Protein AF-A0A497BH72-F1 (afdb_monomer_lite)

Radius of gyration: 21.99 Å; chains: 1; bounding box: 58×68×33 Å

Structure (mmCIF, N/CA/C/O backbone):
data_AF-A0A497BH72-F1
#
_entry.id   AF-A0A497BH72-F1
#
loop_
_atom_site.group_PDB
_atom_site.id
_atom_site.type_symbol
_atom_site.label_atom_id
_atom_site.label_alt_id
_atom_site.label_comp_id
_atom_site.label_asym_id
_atom_site.label_entity_id
_atom_site.label_seq_id
_atom_site.pdbx_PDB_ins_code
_atom_site.Cartn_x
_atom_site.Cartn_y
_atom_site.Cartn_z
_atom_site.occupancy
_atom_site.B_iso_or_equiv
_atom_site.auth_seq_id
_atom_site.auth_comp_id
_atom_site.auth_asym_id
_atom_site.auth_atom_id
_atom_site.pdbx_PDB_model_num
ATOM 1 N N . MET A 1 1 ? -35.851 55.684 0.764 1.00 38.62 1 MET A N 1
ATOM 2 C CA . MET A 1 1 ? -36.515 54.686 1.625 1.00 38.62 1 MET A CA 1
ATOM 3 C C . MET A 1 1 ? -37.063 53.596 0.717 1.00 38.62 1 MET A C 1
ATOM 5 O O . MET A 1 1 ? -37.899 53.943 -0.100 1.00 38.62 1 MET A O 1
ATOM 9 N N . THR A 1 2 ? -36.518 52.370 0.845 1.00 40.06 2 THR A N 1
ATOM 10 C CA . THR A 1 2 ? -37.172 51.036 0.704 1.00 40.06 2 THR A CA 1
ATOM 11 C C . THR A 1 2 ? -37.991 50.722 -0.565 1.00 40.06 2 THR A C 1
ATOM 13 O O . THR A 1 2 ? -38.824 51.511 -0.967 1.00 40.06 2 THR A O 1
ATOM 16 N N . ASP A 1 3 ? -37.924 49.559 -1.219 1.00 43.41 3 ASP A N 1
ATOM 17 C CA . ASP A 1 3 ? -37.276 48.267 -0.959 1.00 43.41 3 ASP A CA 1
ATOM 18 C C . ASP A 1 3 ? -37.447 47.387 -2.226 1.00 43.41 3 ASP A C 1
ATOM 20 O O . ASP A 1 3 ? -38.486 47.436 -2.878 1.00 43.41 3 ASP A O 1
ATOM 24 N N . LYS A 1 4 ? -36.403 46.607 -2.529 1.00 44.19 4 LYS A N 1
ATOM 25 C CA . LYS A 1 4 ? -36.332 45.275 -3.168 1.00 44.19 4 LYS A CA 1
ATOM 26 C C . LYS A 1 4 ? -37.249 44.898 -4.346 1.00 44.19 4 LYS A C 1
ATOM 28 O O . LYS A 1 4 ? -38.380 44.457 -4.174 1.00 44.19 4 LYS A O 1
ATOM 33 N N . SER A 1 5 ? -36.608 44.744 -5.504 1.00 48.25 5 SER A N 1
ATOM 34 C CA . SER A 1 5 ? -36.919 43.669 -6.457 1.00 48.25 5 SER A CA 1
ATOM 35 C C . SER A 1 5 ? -35.995 42.466 -6.192 1.00 48.25 5 SER A C 1
ATOM 37 O O . SER A 1 5 ? -34.857 42.426 -6.649 1.00 48.25 5 SER A O 1
ATOM 39 N N . LYS A 1 6 ? -36.486 41.508 -5.394 1.00 47.03 6 LYS A N 1
ATOM 40 C CA . LYS A 1 6 ? -36.216 40.059 -5.543 1.00 47.03 6 LYS A CA 1
ATOM 41 C C . LYS A 1 6 ? -37.078 39.586 -6.735 1.00 47.03 6 LYS A C 1
ATOM 43 O O . LYS A 1 6 ? -38.126 40.177 -6.950 1.00 47.03 6 LYS A O 1
ATOM 48 N N . GLU A 1 7 ? -36.770 38.600 -7.570 1.00 43.62 7 GLU A N 1
ATOM 49 C CA . GLU A 1 7 ? -36.049 37.341 -7.389 1.00 43.62 7 GLU A CA 1
ATOM 50 C C . GLU A 1 7 ? -35.832 36.716 -8.783 1.00 43.62 7 GLU A C 1
ATOM 52 O O . GLU A 1 7 ? -36.747 36.731 -9.606 1.00 43.62 7 GLU A O 1
ATOM 57 N 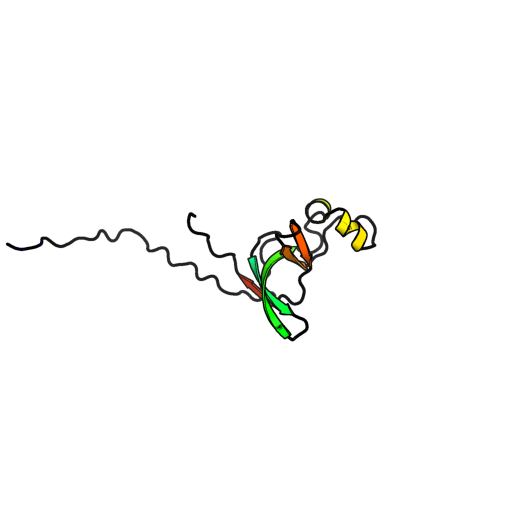N . SER A 1 8 ? -34.667 36.123 -9.035 1.00 46.19 8 SER A N 1
ATOM 58 C CA . SER A 1 8 ? -34.534 34.867 -9.794 1.00 46.19 8 SER A CA 1
ATOM 59 C C . SER A 1 8 ? -33.094 34.379 -9.660 1.00 46.19 8 SER A C 1
ATOM 61 O O . SER A 1 8 ? -32.210 34.912 -10.329 1.00 46.19 8 SER A O 1
ATOM 63 N N . PRO A 1 9 ? -32.810 33.415 -8.771 1.00 43.06 9 PRO A N 1
ATOM 64 C CA . PRO A 1 9 ? -31.585 32.651 -8.874 1.00 43.06 9 PRO A CA 1
ATOM 65 C C . PRO A 1 9 ? -31.773 31.612 -9.982 1.00 43.06 9 PRO A C 1
ATOM 67 O O . PRO A 1 9 ? -32.616 30.720 -9.888 1.00 43.06 9 PRO A O 1
ATOM 70 N N . ASP A 1 10 ? -30.992 31.778 -11.042 1.00 48.25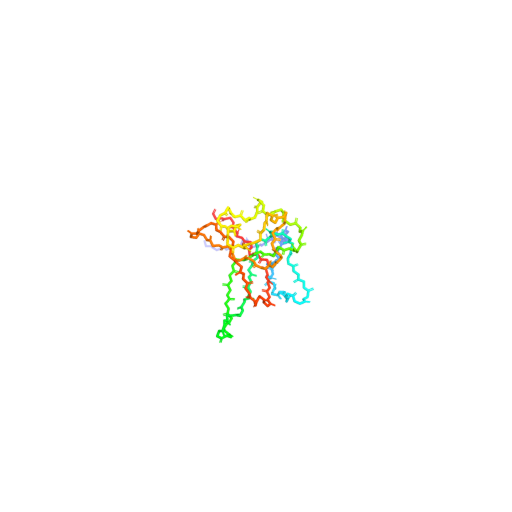 10 ASP A N 1
ATOM 71 C CA . ASP A 1 10 ? -30.807 30.805 -12.109 1.00 48.25 10 ASP A CA 1
ATOM 72 C C . ASP A 1 10 ? -30.393 29.454 -11.496 1.00 48.25 10 ASP A C 1
ATOM 74 O O . ASP A 1 10 ? -29.358 29.331 -10.837 1.00 48.25 10 ASP A O 1
ATOM 78 N N . ALA A 1 11 ? -31.261 28.452 -11.633 1.00 55.19 11 ALA A N 1
ATOM 79 C CA . ALA A 1 11 ? -31.116 27.121 -11.052 1.00 55.19 11 ALA A CA 1
ATOM 80 C C . ALA A 1 11 ? -30.462 26.149 -12.047 1.00 55.19 11 ALA A C 1
ATOM 82 O O . ALA A 1 11 ? -30.961 25.046 -12.267 1.00 55.19 11 ALA A O 1
ATOM 83 N N . SER A 1 12 ? -29.362 26.560 -12.679 1.00 52.75 12 SER A N 1
ATOM 84 C CA . SER A 1 12 ? -28.724 25.809 -13.768 1.00 52.75 12 SER A CA 1
ATOM 85 C C . SER A 1 12 ? -27.265 25.431 -13.501 1.00 52.75 12 SER A C 1
ATOM 87 O O . SER A 1 12 ? -26.483 25.235 -14.431 1.00 52.75 12 SER A O 1
ATOM 89 N N . HIS A 1 13 ? -26.885 25.245 -12.236 1.00 51.09 13 HIS A N 1
ATOM 90 C CA . HIS A 1 13 ? -25.649 24.535 -11.899 1.00 51.09 13 HIS A CA 1
ATOM 91 C C . HIS A 1 13 ? -25.982 23.261 -11.123 1.00 51.09 13 HIS A C 1
ATOM 93 O O . HIS A 1 13 ? -26.575 23.355 -10.041 1.00 51.09 13 HIS A O 1
ATOM 99 N N . PRO A 1 14 ? -25.630 22.064 -11.635 1.00 47.91 14 PRO A N 1
ATOM 100 C CA . PRO A 1 14 ? -25.671 20.875 -10.808 1.00 47.91 14 PRO A CA 1
ATOM 101 C C . PRO A 1 14 ? -24.730 21.129 -9.630 1.00 47.91 14 PRO A C 1
ATOM 103 O O . PRO A 1 14 ? -23.546 21.408 -9.809 1.00 47.91 14 PRO A O 1
ATOM 106 N N . ARG A 1 15 ? -25.268 21.079 -8.409 1.00 47.94 15 ARG A N 1
ATOM 107 C CA . ARG A 1 15 ? -24.432 20.914 -7.222 1.00 47.94 15 ARG A CA 1
ATOM 108 C C . ARG A 1 15 ? -23.774 19.554 -7.388 1.00 47.94 15 ARG A C 1
ATOM 110 O O . ARG A 1 15 ? -24.427 18.538 -7.151 1.00 47.94 15 ARG A O 1
ATOM 117 N N . GLU A 1 16 ? -22.532 19.539 -7.858 1.00 51.31 16 GLU A N 1
ATOM 118 C CA . GLU A 1 16 ? -21.700 18.348 -7.790 1.00 51.31 16 GLU A CA 1
ATOM 119 C C . GLU A 1 16 ? -21.751 17.874 -6.340 1.00 51.31 16 GLU A C 1
ATOM 121 O O . GLU A 1 16 ? -21.398 18.586 -5.397 1.00 51.31 16 GLU A O 1
ATOM 126 N N . THR A 1 17 ? -22.374 16.717 -6.156 1.00 50.28 17 THR A N 1
ATOM 127 C CA . THR A 1 17 ? -22.498 16.108 -4.840 1.00 50.28 17 THR A CA 1
ATOM 128 C C . THR A 1 17 ? -21.084 15.698 -4.445 1.00 50.28 17 THR A C 1
ATOM 130 O O . THR A 1 17 ? -20.402 15.109 -5.287 1.00 50.28 17 THR A O 1
ATOM 133 N N . PRO A 1 18 ? -20.601 16.007 -3.228 1.00 51.22 18 PRO A N 1
ATOM 134 C CA . PRO A 1 18 ? -19.285 15.546 -2.817 1.00 51.22 18 PRO A CA 1
ATOM 135 C C . PRO A 1 18 ? -19.264 14.023 -2.960 1.00 51.22 18 PRO A C 1
ATOM 137 O O . PRO A 1 18 ? -20.118 13.336 -2.398 1.00 51.22 18 PRO A O 1
ATOM 140 N N . CYS A 1 19 ? -18.336 13.505 -3.765 1.00 55.62 19 CYS A N 1
ATOM 141 C CA . CYS A 1 19 ? -18.044 12.080 -3.804 1.00 55.62 19 CYS A CA 1
ATOM 142 C C . CYS A 1 19 ? -17.592 11.704 -2.391 1.00 55.62 19 CYS A C 1
ATOM 144 O O . CYS A 1 19 ? -16.480 12.034 -1.982 1.00 55.62 19 CYS A O 1
ATOM 146 N N . TYR A 1 20 ? -18.493 11.128 -1.597 1.00 55.53 20 TYR A N 1
ATOM 147 C CA . TYR A 1 20 ? -18.149 10.642 -0.271 1.00 55.53 20 TYR A CA 1
ATOM 148 C C . TYR A 1 20 ? -17.181 9.485 -0.464 1.00 55.53 20 TYR A C 1
ATOM 150 O O . TYR A 1 20 ? -17.573 8.416 -0.928 1.00 55.53 20 TYR A O 1
ATOM 158 N N . THR A 1 21 ? -15.913 9.708 -0.136 1.00 74.62 21 THR A N 1
ATOM 159 C CA . THR A 1 21 ? -14.908 8.660 -0.190 1.00 74.62 21 THR A CA 1
ATOM 160 C C . THR A 1 21 ? -15.276 7.576 0.828 1.00 74.62 21 THR A C 1
ATOM 162 O O . THR A 1 21 ? -15.189 7.792 2.037 1.00 74.62 21 THR A O 1
ATOM 165 N N . GLN A 1 22 ? -15.766 6.432 0.349 1.00 89.00 22 GLN A N 1
ATOM 166 C CA . GLN A 1 22 ? -16.127 5.289 1.184 1.00 89.00 22 GLN A CA 1
ATOM 167 C C . GLN A 1 22 ? -14.911 4.377 1.376 1.00 89.00 22 GLN A C 1
ATOM 169 O O . GLN A 1 22 ? -14.156 4.133 0.437 1.00 89.00 22 GLN A O 1
ATOM 174 N N . TRP A 1 23 ? -14.753 3.845 2.589 1.00 94.62 23 TRP A N 1
ATOM 175 C CA . TRP A 1 23 ? -13.791 2.782 2.875 1.00 94.62 23 TRP A CA 1
ATOM 176 C C . TRP A 1 23 ? -14.232 1.465 2.232 1.00 94.62 23 TRP A C 1
ATOM 178 O O . TRP A 1 23 ? -15.333 0.984 2.499 1.00 94.62 23 TRP A O 1
ATOM 188 N N . ILE A 1 24 ? -13.350 0.886 1.426 1.00 96.31 24 ILE A N 1
ATOM 189 C CA . ILE A 1 24 ? -13.510 -0.383 0.716 1.00 96.31 24 ILE A CA 1
ATOM 190 C C . ILE A 1 24 ? -12.644 -1.427 1.418 1.00 96.31 24 ILE A C 1
ATOM 192 O O . ILE A 1 24 ? -11.478 -1.163 1.724 1.00 96.31 24 ILE A O 1
ATOM 196 N N . SER A 1 25 ? -13.196 -2.604 1.716 1.00 97.19 25 SER A N 1
ATOM 197 C CA . SER A 1 25 ? -12.409 -3.672 2.336 1.00 97.19 25 SER A CA 1
ATOM 198 C C . SER A 1 25 ? -11.412 -4.256 1.337 1.00 97.19 25 SER A C 1
ATOM 200 O O . SER A 1 25 ? -11.770 -4.529 0.195 1.00 97.19 25 SER A O 1
ATOM 202 N N . VAL A 1 26 ? -10.187 -4.556 1.784 1.00 96.75 26 VAL A N 1
ATOM 203 C CA . VAL A 1 26 ? -9.208 -5.268 0.936 1.00 96.75 26 VAL A CA 1
ATOM 204 C C . VAL A 1 26 ? -9.664 -6.680 0.551 1.00 96.75 26 VAL A C 1
ATOM 206 O O . VAL A 1 26 ? -9.163 -7.242 -0.414 1.00 96.75 26 VAL A O 1
ATOM 209 N N . ALA A 1 27 ? -10.611 -7.259 1.299 1.00 96.31 27 ALA A N 1
ATOM 210 C CA . ALA A 1 27 ? -11.214 -8.546 0.968 1.00 96.31 27 ALA A CA 1
ATOM 211 C C . ALA A 1 27 ? -12.223 -8.448 -0.190 1.00 96.31 27 ALA A C 1
ATOM 213 O O . ALA A 1 27 ? -12.558 -9.463 -0.794 1.00 96.31 27 ALA A O 1
ATOM 214 N N . GLU A 1 28 ? -12.727 -7.245 -0.476 1.00 96.19 28 GLU A N 1
ATOM 215 C CA . GLU A 1 28 ? -13.660 -6.985 -1.574 1.00 96.19 28 GLU A CA 1
ATOM 216 C C . GLU A 1 28 ? -12.905 -6.620 -2.850 1.00 96.19 28 GLU A C 1
ATOM 218 O O . GLU A 1 28 ? -13.185 -7.171 -3.914 1.00 96.19 28 GLU A O 1
ATOM 223 N N . SER A 1 29 ? -11.948 -5.695 -2.748 1.00 95.94 29 SER A N 1
ATOM 224 C CA . SER A 1 29 ? -11.097 -5.303 -3.867 1.00 95.94 29 SER A CA 1
ATOM 225 C C . SER A 1 29 ? -9.830 -4.588 -3.412 1.00 95.94 29 SER A C 1
ATOM 227 O O . SER A 1 29 ? -9.733 -4.062 -2.300 1.00 95.94 29 SER A O 1
ATOM 229 N N . THR A 1 30 ? -8.865 -4.522 -4.322 1.00 95.44 30 THR A N 1
ATOM 230 C CA . THR A 1 30 ? -7.674 -3.677 -4.223 1.00 95.44 30 THR A CA 1
ATOM 231 C C . THR A 1 30 ? -7.798 -2.490 -5.183 1.00 95.44 30 THR A C 1
ATOM 233 O O . THR A 1 30 ? -8.536 -2.579 -6.169 1.00 95.44 30 THR A O 1
ATOM 236 N N . PRO A 1 31 ? -7.104 -1.371 -4.917 1.00 95.06 31 PRO A N 1
ATOM 237 C CA . PRO A 1 31 ? -7.025 -0.274 -5.870 1.00 95.06 31 PRO A CA 1
ATOM 238 C C . PRO A 1 31 ? -6.250 -0.699 -7.122 1.00 95.06 31 PRO A C 1
ATOM 240 O O . PRO A 1 31 ? -5.594 -1.744 -7.147 1.00 95.06 31 PRO A O 1
ATOM 243 N N . GLU A 1 32 ? -6.311 0.144 -8.149 1.00 94.19 32 GLU A N 1
ATOM 244 C CA . GLU A 1 32 ? -5.461 0.014 -9.330 1.00 94.19 32 GLU A CA 1
ATOM 245 C C . GLU A 1 32 ? -3.970 0.067 -8.954 1.00 94.19 32 GLU A C 1
ATOM 247 O O . GLU A 1 32 ? -3.562 0.758 -8.010 1.00 94.19 32 GLU A O 1
ATOM 252 N N . THR A 1 33 ? -3.158 -0.670 -9.712 1.00 92.19 33 THR A N 1
ATOM 253 C CA . THR A 1 33 ? -1.711 -0.800 -9.518 1.00 92.19 33 THR A CA 1
ATOM 254 C C . THR A 1 33 ? -1.036 0.573 -9.478 1.00 92.19 33 THR A C 1
ATOM 256 O O . THR A 1 33 ? -1.265 1.415 -10.346 1.00 92.19 33 THR A O 1
ATOM 259 N N . LEU A 1 34 ? -0.194 0.801 -8.461 1.00 87.50 34 LEU A N 1
ATOM 260 C CA . LEU A 1 34 ? 0.581 2.039 -8.254 1.00 87.50 34 LEU A CA 1
ATOM 261 C C . LEU A 1 34 ? -0.246 3.323 -8.023 1.00 87.50 34 LEU A C 1
ATOM 263 O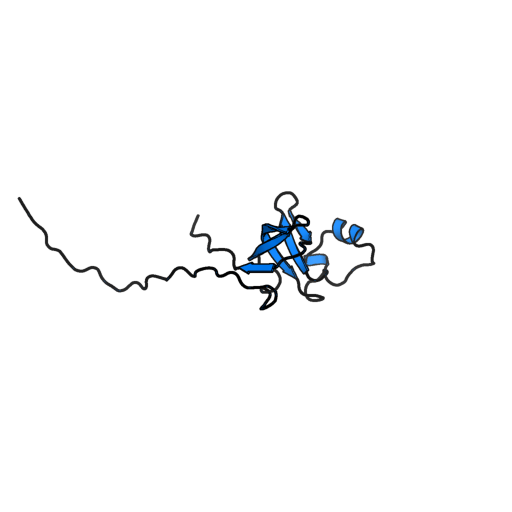 O . LEU A 1 34 ? 0.304 4.428 -8.036 1.00 87.50 34 LEU A O 1
ATOM 267 N N . VAL A 1 35 ? -1.548 3.213 -7.742 1.00 91.69 35 VAL A N 1
ATOM 268 C CA . VAL A 1 35 ? -2.369 4.362 -7.336 1.00 91.69 35 VAL A CA 1
ATOM 269 C C . VAL A 1 35 ? -2.230 4.618 -5.835 1.00 91.69 35 VAL A C 1
ATOM 271 O O . VAL A 1 35 ? -2.427 3.726 -5.008 1.00 91.69 35 VAL A O 1
ATOM 274 N N . LYS A 1 36 ? -1.922 5.870 -5.470 1.00 91.75 36 LYS A N 1
ATOM 275 C CA . LYS A 1 36 ? -1.878 6.314 -4.070 1.00 91.75 36 LYS A CA 1
ATOM 276 C C . LYS A 1 36 ? -3.295 6.434 -3.507 1.00 91.75 36 LYS A C 1
ATOM 278 O O . LYS A 1 36 ? -4.131 7.158 -4.047 1.00 91.75 36 LYS A O 1
ATOM 283 N N . VAL A 1 37 ? -3.534 5.766 -2.386 1.00 94.75 37 VAL A N 1
ATOM 284 C CA . VAL A 1 37 ? -4.812 5.726 -1.668 1.00 94.75 37 VAL A CA 1
ATOM 285 C C . VAL A 1 37 ? -4.590 5.946 -0.176 1.00 94.75 37 VAL A C 1
ATOM 287 O O . VAL A 1 37 ? -3.481 5.767 0.330 1.00 94.75 37 VAL A O 1
ATOM 290 N N . LEU A 1 38 ? -5.642 6.326 0.548 1.00 95.44 38 LEU A N 1
ATOM 291 C CA . LEU A 1 38 ? -5.620 6.271 2.006 1.00 95.44 38 LEU A CA 1
ATOM 292 C C . LEU A 1 38 ? -5.943 4.837 2.439 1.00 95.44 38 LEU A C 1
ATOM 294 O O . LEU A 1 38 ? -6.900 4.247 1.943 1.00 95.44 38 LEU A O 1
ATOM 298 N N . VAL A 1 39 ? -5.182 4.282 3.374 1.00 96.88 39 VAL A N 1
ATOM 299 C CA . VAL A 1 39 ? -5.390 2.931 3.911 1.00 96.88 39 VAL A CA 1
ATOM 300 C C . VAL A 1 39 ? -5.650 2.952 5.406 1.00 96.88 39 VAL A C 1
ATOM 302 O O . VAL A 1 39 ? -5.202 3.861 6.099 1.00 96.88 39 VAL A O 1
ATOM 305 N N . ILE A 1 40 ? -6.338 1.926 5.908 1.00 97.25 40 ILE A N 1
ATOM 306 C CA . ILE A 1 40 ? -6.348 1.549 7.323 1.00 97.25 40 ILE A CA 1
ATOM 307 C C . ILE A 1 40 ? -5.540 0.266 7.467 1.00 97.25 40 ILE A C 1
ATOM 309 O O . ILE A 1 40 ? -5.848 -0.733 6.814 1.00 97.25 40 ILE A O 1
ATOM 313 N N . PHE A 1 41 ? -4.577 0.266 8.382 1.00 96.62 41 PHE A N 1
ATOM 314 C CA . PHE A 1 41 ? -3.835 -0.928 8.773 1.00 96.62 41 PHE A CA 1
ATOM 315 C C . PHE A 1 41 ? -3.870 -1.135 10.285 1.00 96.62 41 PHE A C 1
ATOM 317 O O . PHE A 1 41 ? -4.130 -0.207 11.059 1.00 96.62 41 PHE A O 1
ATOM 324 N N . VAL A 1 42 ? -3.648 -2.376 10.708 1.00 96.31 42 VAL A N 1
ATOM 325 C CA . VAL A 1 42 ? -3.624 -2.769 12.118 1.00 96.31 42 VAL A CA 1
ATOM 326 C C . VAL A 1 42 ? -2.184 -3.063 12.527 1.00 96.31 42 VAL A C 1
ATOM 328 O O . VAL A 1 42 ? -1.567 -3.997 12.021 1.00 96.31 42 VAL A O 1
ATOM 331 N N . ASN A 1 43 ? -1.635 -2.269 13.444 1.00 92.50 43 ASN A N 1
ATOM 332 C CA . ASN A 1 43 ? -0.282 -2.508 13.947 1.00 92.50 43 ASN A CA 1
ATOM 333 C C . ASN A 1 43 ? -0.226 -3.741 14.876 1.00 92.50 43 ASN A C 1
ATOM 335 O O . ASN A 1 43 ? -1.253 -4.308 15.250 1.00 92.50 43 ASN A O 1
ATOM 339 N N . GLU A 1 44 ? 0.974 -4.112 15.321 1.00 92.44 44 GLU A N 1
ATOM 340 C CA . GLU A 1 44 ? 1.207 -5.268 16.207 1.00 92.44 44 GLU A CA 1
ATOM 341 C C . GLU A 1 44 ? 0.422 -5.209 17.529 1.00 92.44 44 GLU A C 1
ATOM 343 O O . GLU A 1 44 ? 0.086 -6.236 18.112 1.00 92.44 44 GLU A O 1
ATOM 348 N N . THR A 1 45 ? 0.074 -4.005 17.994 1.00 95.25 45 THR A N 1
ATOM 349 C CA . THR A 1 45 ? -0.729 -3.803 19.213 1.00 95.25 45 THR A CA 1
ATOM 350 C C . THR A 1 45 ? -2.242 -3.928 18.983 1.00 95.25 45 THR A C 1
ATOM 352 O O . THR A 1 45 ? -3.025 -3.695 19.902 1.00 95.25 45 THR A O 1
ATOM 355 N N . GLY A 1 46 ? -2.681 -4.240 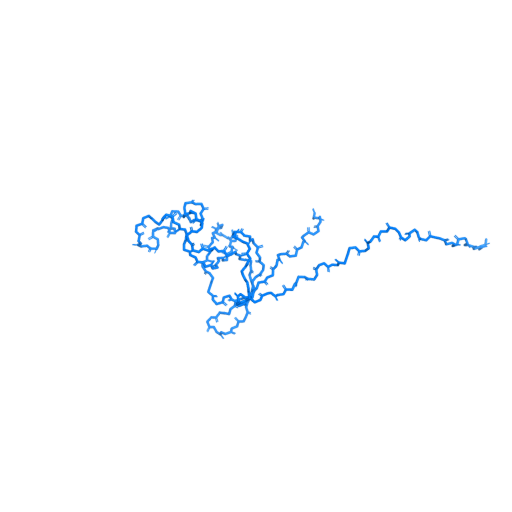17.760 1.00 94.31 46 GLY A N 1
ATOM 356 C CA . GLY A 1 46 ? -4.096 -4.288 17.379 1.00 94.31 46 GLY A CA 1
ATOM 357 C C . GLY A 1 46 ? -4.728 -2.910 17.140 1.00 94.31 46 GLY A C 1
ATOM 358 O O . GLY A 1 46 ? -5.941 -2.805 16.943 1.00 94.31 46 GLY A O 1
ATOM 359 N N . ARG A 1 47 ? -3.933 -1.833 17.153 1.00 96.50 47 ARG A N 1
ATOM 360 C CA . ARG A 1 47 ? -4.417 -0.465 16.955 1.00 96.50 47 ARG A CA 1
ATOM 361 C C . ARG A 1 47 ? -4.510 -0.154 15.468 1.00 96.50 47 ARG A C 1
ATOM 363 O O . ARG A 1 47 ? -3.588 -0.432 14.705 1.00 96.50 47 ARG A O 1
ATOM 370 N N . LYS A 1 48 ? -5.623 0.471 15.082 1.00 96.69 48 LYS A N 1
ATOM 371 C CA . LYS A 1 48 ? -5.854 0.953 13.720 1.00 96.69 48 LYS A CA 1
ATOM 372 C C . LYS A 1 48 ? -5.141 2.281 13.496 1.00 96.69 48 LYS A C 1
ATOM 374 O O . LYS A 1 48 ? -5.293 3.202 14.301 1.00 96.69 48 LYS A O 1
ATOM 379 N N . TRP A 1 49 ? -4.426 2.363 12.387 1.00 95.88 49 TRP A N 1
ATOM 380 C CA . TRP A 1 49 ? -3.749 3.557 11.900 1.00 95.88 49 TRP A CA 1
ATOM 381 C C . TRP A 1 49 ? -4.126 3.805 10.450 1.00 95.88 49 TRP A C 1
ATOM 383 O O . TRP A 1 49 ? -4.561 2.886 9.754 1.00 95.88 49 TRP A O 1
ATOM 393 N N . THR A 1 50 ? -3.968 5.050 10.014 1.00 94.69 50 THR A N 1
ATOM 394 C CA . THR A 1 50 ? -4.162 5.440 8.621 1.00 94.69 50 THR A CA 1
ATOM 395 C C . THR A 1 50 ? -2.860 5.918 8.020 1.00 94.69 50 THR A C 1
ATOM 397 O O . THR A 1 50 ? -2.127 6.644 8.689 1.00 94.69 50 THR A O 1
ATOM 400 N N . SER A 1 51 ? -2.616 5.573 6.761 1.00 94.19 51 SER A N 1
ATOM 401 C CA . SER A 1 51 ? -1.489 6.106 5.996 1.00 94.19 51 SER A CA 1
ATOM 402 C C . SER A 1 51 ? -1.828 6.234 4.511 1.00 94.19 51 SER A C 1
ATOM 404 O O . SER A 1 51 ? -2.894 5.793 4.080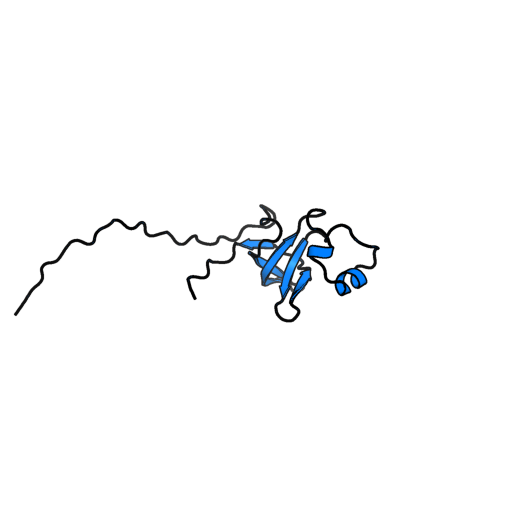 1.00 94.19 51 SER A O 1
ATOM 406 N N . ILE A 1 52 ? -0.941 6.862 3.741 1.00 93.88 52 ILE A N 1
ATOM 407 C CA . ILE A 1 52 ? -0.985 6.866 2.281 1.00 93.88 52 ILE A CA 1
ATOM 408 C C . ILE A 1 52 ? -0.138 5.700 1.786 1.00 93.88 52 ILE A C 1
ATOM 410 O O . ILE A 1 52 ? 1.055 5.614 2.073 1.00 93.88 52 ILE A O 1
ATOM 414 N N . ALA A 1 53 ? -0.758 4.817 1.015 1.00 95.19 53 ALA A N 1
ATOM 415 C CA . ALA A 1 53 ? -0.100 3.640 0.477 1.00 95.19 53 ALA A CA 1
ATOM 416 C C . ALA A 1 53 ? -0.548 3.366 -0.958 1.00 95.19 53 ALA A C 1
ATOM 418 O O . ALA A 1 53 ? -1.477 3.993 -1.471 1.00 95.19 53 ALA A O 1
ATOM 419 N N . MET A 1 54 ? 0.114 2.412 -1.594 1.00 94.81 54 MET A N 1
ATOM 420 C CA . MET A 1 54 ? -0.304 1.821 -2.861 1.00 94.81 54 MET A CA 1
ATOM 421 C C . MET A 1 54 ? -0.270 0.303 -2.776 1.00 94.81 54 MET A C 1
ATOM 423 O O . MET A 1 54 ? 0.427 -0.265 -1.932 1.00 94.81 54 MET A O 1
ATOM 427 N N . HIS A 1 55 ? -1.027 -0.333 -3.662 1.00 95.25 55 HIS A N 1
ATOM 428 C CA . HIS A 1 55 ? -1.005 -1.773 -3.852 1.00 95.25 55 HIS A CA 1
ATOM 429 C C . HIS A 1 55 ? -0.186 -2.115 -5.100 1.00 95.25 55 HIS A C 1
ATOM 431 O O . HIS A 1 55 ? -0.358 -1.498 -6.156 1.00 95.25 55 HIS A O 1
ATOM 437 N N . VAL A 1 56 ? 0.690 -3.103 -4.964 1.00 93.50 56 VAL A N 1
ATOM 438 C CA . VAL A 1 56 ? 1.472 -3.699 -6.046 1.00 93.50 56 VAL A CA 1
ATOM 439 C C . VAL A 1 56 ? 1.029 -5.154 -6.172 1.00 93.50 56 VAL A C 1
ATOM 441 O O . VAL A 1 56 ? 1.206 -5.912 -5.220 1.00 93.50 56 VAL A O 1
ATOM 444 N N . PRO A 1 57 ? 0.416 -5.565 -7.291 1.00 92.25 57 PRO A N 1
ATOM 445 C CA . PRO A 1 57 ? 0.133 -6.973 -7.532 1.00 92.25 57 PRO A CA 1
ATOM 446 C C . PRO A 1 57 ? 1.410 -7.762 -7.829 1.00 92.25 57 PRO A C 1
ATOM 448 O O . PRO A 1 57 ? 2.386 -7.223 -8.358 1.00 92.25 57 PRO A O 1
ATOM 451 N N . ASP A 1 58 ? 1.384 -9.058 -7.526 1.00 89.81 58 ASP A N 1
ATOM 452 C CA . ASP A 1 58 ? 2.495 -9.958 -7.827 1.00 89.81 58 ASP A CA 1
ATOM 453 C C . ASP A 1 58 ? 2.814 -9.974 -9.329 1.00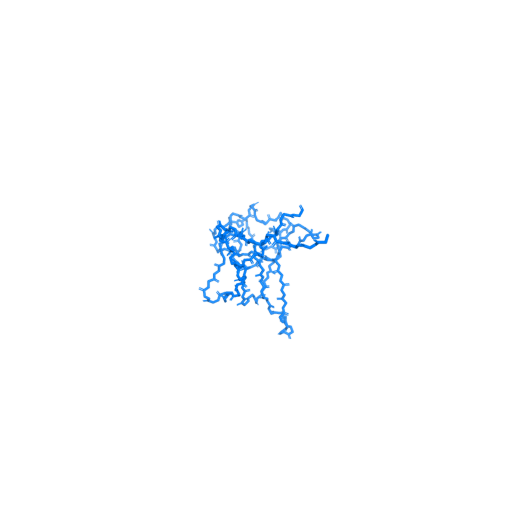 89.81 58 ASP A C 1
ATOM 455 O O . ASP A 1 58 ? 1.929 -10.164 -10.164 1.00 89.81 58 ASP A O 1
ATOM 459 N N . ASN A 1 59 ? 4.101 -9.861 -9.669 1.00 87.88 59 ASN A N 1
ATOM 460 C CA . ASN A 1 59 ? 4.621 -9.964 -11.039 1.00 87.88 59 ASN A CA 1
ATOM 461 C C . ASN A 1 59 ? 4.086 -8.913 -12.039 1.00 87.88 59 ASN A C 1
ATOM 463 O O . ASN A 1 59 ? 4.164 -9.130 -13.248 1.00 87.88 59 ASN A O 1
ATOM 467 N N . GLU A 1 60 ? 3.543 -7.783 -11.573 1.00 88.94 60 GLU A N 1
ATOM 468 C CA . GLU A 1 60 ? 3.068 -6.707 -12.463 1.00 88.94 60 GLU A CA 1
ATOM 469 C C . GLU A 1 60 ? 4.059 -5.553 -12.616 1.00 88.94 60 GLU A C 1
ATOM 471 O O . GLU A 1 60 ? 4.153 -4.953 -13.688 1.00 88.94 60 GLU A O 1
ATOM 476 N N . VAL A 1 61 ? 4.793 -5.223 -11.554 1.00 87.94 61 VAL A N 1
ATOM 477 C CA . VAL A 1 61 ? 5.658 -4.040 -11.524 1.00 87.94 61 VAL A CA 1
ATOM 478 C C . VAL A 1 61 ? 7.117 -4.476 -11.626 1.00 87.94 61 VAL A C 1
ATOM 480 O O . VAL A 1 61 ? 7.561 -5.229 -10.761 1.00 87.94 61 VAL A O 1
ATOM 483 N N . PRO A 1 62 ? 7.875 -4.027 -12.644 1.00 87.31 62 PRO A N 1
ATOM 484 C CA . PRO A 1 62 ? 9.311 -4.275 -12.726 1.00 87.31 62 PRO A CA 1
ATOM 485 C C . PRO A 1 62 ? 10.027 -3.781 -11.472 1.00 87.31 62 PRO A C 1
ATOM 487 O O . PRO A 1 62 ? 9.745 -2.685 -10.978 1.00 87.31 62 PRO A O 1
ATOM 490 N N . ALA A 1 63 ? 10.936 -4.591 -10.936 1.00 83.00 63 ALA A N 1
ATOM 491 C CA . ALA A 1 63 ? 11.570 -4.267 -9.663 1.00 83.00 63 ALA A CA 1
ATOM 492 C C . ALA A 1 63 ? 12.403 -2.972 -9.745 1.00 83.00 63 ALA A C 1
ATOM 494 O O . ALA A 1 63 ? 12.410 -2.188 -8.801 1.00 83.00 63 ALA A O 1
ATOM 495 N N . ASP A 1 64 ? 13.045 -2.709 -10.886 1.00 80.19 64 ASP A N 1
ATOM 496 C CA . ASP A 1 64 ? 13.874 -1.521 -11.147 1.00 80.19 64 ASP A CA 1
ATOM 497 C C . ASP A 1 64 ? 13.078 -0.206 -11.213 1.00 80.19 64 ASP A C 1
ATOM 499 O O . ASP A 1 64 ? 13.634 0.874 -11.019 1.00 80.19 64 ASP A O 1
ATOM 503 N N . TYR A 1 65 ? 11.769 -0.285 -11.455 1.00 76.81 65 TYR A N 1
ATOM 504 C CA . TYR A 1 65 ? 10.867 0.863 -11.433 1.00 76.81 65 TYR A CA 1
ATOM 505 C C . TYR A 1 65 ? 10.419 1.236 -10.013 1.00 76.81 65 TYR A C 1
ATOM 507 O O . TYR A 1 65 ? 10.033 2.377 -9.755 1.00 76.81 65 TYR A O 1
ATOM 515 N N . PHE A 1 66 ? 10.421 0.269 -9.095 1.00 71.94 66 PHE A N 1
ATOM 516 C CA . PHE A 1 66 ? 9.753 0.393 -7.800 1.00 71.94 66 PHE A CA 1
ATOM 517 C C . PHE A 1 66 ? 10.706 0.382 -6.604 1.00 71.94 66 PHE A C 1
ATOM 519 O O . PHE A 1 66 ? 10.427 1.015 -5.586 1.00 71.94 66 PHE A O 1
ATOM 526 N N . MET A 1 67 ? 11.819 -0.339 -6.714 1.00 74.19 67 MET A N 1
ATOM 527 C CA . MET A 1 67 ? 12.734 -0.628 -5.616 1.00 74.19 67 MET A CA 1
ATOM 528 C C . MET A 1 67 ? 14.068 0.086 -5.838 1.00 74.19 67 MET A C 1
ATOM 530 O O . MET A 1 67 ? 14.613 0.074 -6.939 1.00 74.19 67 MET A O 1
ATOM 534 N N . SER A 1 68 ? 14.604 0.712 -4.788 1.00 72.62 68 SER A N 1
ATOM 535 C CA . SER A 1 68 ? 15.963 1.258 -4.820 1.00 72.62 68 SER A CA 1
ATOM 536 C C . SER A 1 68 ? 17.002 0.133 -4.799 1.00 72.62 68 SER A C 1
ATOM 538 O O . SER A 1 68 ? 16.719 -0.971 -4.330 1.00 72.62 68 SER A O 1
ATOM 540 N N . GLU A 1 69 ? 18.226 0.423 -5.251 1.00 66.50 69 GLU A N 1
ATOM 541 C CA . GLU A 1 69 ? 19.359 -0.518 -5.182 1.00 66.50 69 GLU A CA 1
ATOM 542 C C . GLU A 1 69 ? 19.582 -1.056 -3.755 1.00 66.50 69 GLU A C 1
ATOM 544 O O . GLU A 1 69 ? 19.756 -2.258 -3.575 1.00 66.50 69 GLU A O 1
ATOM 549 N N . GLU A 1 70 ? 19.458 -0.206 -2.729 1.00 66.12 70 GLU A N 1
ATOM 550 C CA . GLU A 1 70 ? 19.564 -0.609 -1.314 1.00 66.12 70 GLU A CA 1
ATOM 551 C C . GLU A 1 70 ? 18.495 -1.633 -0.903 1.00 66.12 70 GLU A C 1
ATOM 553 O O . GLU A 1 70 ? 18.733 -2.511 -0.072 1.00 66.12 70 GLU A O 1
ATOM 558 N N . TRP A 1 71 ? 17.307 -1.553 -1.501 1.00 65.88 71 TRP A N 1
ATOM 559 C CA . TRP A 1 71 ? 16.234 -2.501 -1.234 1.00 65.88 71 TRP A CA 1
ATOM 560 C C . TRP A 1 71 ? 16.545 -3.872 -1.832 1.00 65.88 71 TRP A C 1
ATOM 562 O O . TRP A 1 71 ? 16.323 -4.880 -1.165 1.00 65.88 71 TRP A O 1
ATOM 572 N N . PHE A 1 72 ? 17.105 -3.920 -3.046 1.00 64.19 72 PHE A N 1
ATOM 573 C CA . PHE A 1 72 ? 17.544 -5.169 -3.679 1.00 64.19 72 PHE A CA 1
ATOM 574 C C . PHE A 1 72 ? 18.601 -5.906 -2.853 1.00 64.19 72 PHE A C 1
ATOM 576 O O . PHE A 1 72 ? 18.569 -7.132 -2.768 1.00 64.19 72 PHE A O 1
ATOM 583 N N . GLU A 1 73 ? 19.504 -5.178 -2.195 1.00 63.66 73 GLU A N 1
ATOM 584 C CA . GLU A 1 73 ? 20.502 -5.777 -1.300 1.00 63.66 73 GLU A CA 1
ATOM 585 C C . GLU A 1 73 ? 19.867 -6.406 -0.047 1.00 63.66 73 GLU A C 1
ATOM 587 O O . GLU A 1 73 ? 20.373 -7.396 0.485 1.00 63.66 73 GLU A O 1
ATOM 592 N N . MET A 1 74 ? 18.734 -5.867 0.410 1.00 61.41 74 MET A N 1
ATOM 593 C CA . MET A 1 74 ? 18.028 -6.316 1.611 1.00 61.41 74 MET A CA 1
ATOM 594 C C . MET A 1 74 ? 17.190 -7.589 1.415 1.00 61.41 74 MET A C 1
ATOM 596 O O . MET A 1 74 ? 17.057 -8.371 2.357 1.00 61.41 74 MET A O 1
ATOM 600 N N . ILE A 1 75 ? 16.610 -7.806 0.228 1.00 62.19 75 ILE A N 1
ATOM 601 C CA . ILE A 1 75 ? 15.759 -8.983 -0.047 1.00 62.19 75 ILE A CA 1
ATOM 602 C C . ILE A 1 75 ? 16.538 -10.279 -0.287 1.00 62.19 75 ILE A C 1
ATOM 604 O O . ILE A 1 75 ? 15.929 -11.344 -0.292 1.00 62.19 75 ILE A O 1
ATOM 608 N N . GLY A 1 76 ? 17.869 -10.222 -0.396 1.00 56.28 76 GLY A N 1
ATOM 609 C CA . GLY A 1 76 ? 18.763 -11.378 -0.244 1.00 56.28 76 GLY A CA 1
ATOM 610 C C . GLY A 1 76 ? 18.697 -12.464 -1.327 1.00 56.28 76 GLY A C 1
ATOM 611 O O . GLY A 1 76 ? 19.568 -13.333 -1.341 1.00 56.28 76 GLY A O 1
ATOM 612 N N . ASP A 1 77 ? 17.735 -12.408 -2.244 1.00 55.66 77 ASP A N 1
ATOM 613 C CA . ASP A 1 77 ? 17.671 -13.238 -3.443 1.00 55.66 77 ASP A CA 1
ATOM 614 C C . ASP A 1 77 ? 18.134 -12.432 -4.664 1.00 55.66 77 ASP A C 1
ATOM 616 O O . ASP A 1 77 ? 18.073 -11.204 -4.676 1.00 55.66 77 ASP A O 1
ATOM 620 N N . GLY A 1 78 ? 18.673 -13.130 -5.672 1.00 55.91 78 GLY A N 1
ATOM 621 C CA . GLY A 1 78 ? 19.191 -12.534 -6.910 1.00 55.91 78 GLY A CA 1
ATOM 622 C C . GLY A 1 78 ? 18.188 -11.605 -7.614 1.00 55.91 78 GLY A C 1
ATOM 623 O O . GLY A 1 78 ? 17.043 -11.510 -7.189 1.00 55.91 78 GLY A O 1
ATOM 624 N N . PRO A 1 79 ? 18.590 -10.917 -8.699 1.00 57.62 79 PRO A N 1
ATOM 625 C CA . PRO A 1 79 ? 17.812 -9.820 -9.275 1.00 57.62 79 PRO A CA 1
ATOM 626 C C . PRO A 1 79 ? 16.364 -10.247 -9.545 1.00 57.62 79 PRO A C 1
ATOM 628 O O . PRO A 1 79 ? 16.099 -11.019 -10.467 1.00 57.62 79 PRO A O 1
ATOM 631 N N . CYS A 1 80 ? 15.436 -9.770 -8.713 1.00 67.69 80 CYS A N 1
ATOM 632 C CA . CYS A 1 80 ? 14.016 -9.986 -8.920 1.00 67.69 80 CYS A CA 1
ATOM 633 C C . CYS A 1 80 ? 13.611 -9.223 -10.180 1.00 67.69 80 CYS A C 1
ATOM 635 O O . CYS A 1 80 ? 13.846 -8.022 -10.277 1.00 67.69 80 CYS A O 1
ATOM 637 N N . GLU A 1 81 ? 12.999 -9.906 -11.145 1.00 82.44 81 GLU A N 1
ATOM 638 C CA . GLU A 1 81 ? 12.465 -9.243 -12.341 1.00 82.44 81 GLU A CA 1
ATOM 639 C C . GLU A 1 81 ? 11.295 -8.310 -11.979 1.00 82.44 81 GLU A C 1
ATOM 641 O O . GLU A 1 81 ? 11.096 -7.273 -12.612 1.00 82.44 81 GLU A O 1
ATOM 646 N N . TYR A 1 82 ? 10.565 -8.641 -10.908 1.00 84.88 82 TYR A N 1
ATOM 647 C CA . TYR A 1 82 ? 9.379 -7.925 -10.448 1.00 84.88 82 TYR A CA 1
ATOM 648 C C . TYR A 1 82 ? 9.449 -7.580 -8.962 1.00 84.88 82 TYR A C 1
ATOM 650 O O . TYR A 1 82 ? 10.036 -8.312 -8.162 1.00 84.88 82 TYR A O 1
ATOM 658 N N . ALA A 1 83 ? 8.819 -6.467 -8.595 1.00 85.56 83 ALA A N 1
ATOM 659 C CA . ALA A 1 83 ? 8.611 -6.083 -7.211 1.00 85.56 83 ALA A CA 1
ATOM 660 C C . ALA A 1 83 ? 7.734 -7.129 -6.492 1.00 85.56 83 ALA A C 1
ATOM 662 O O . ALA A 1 83 ? 6.805 -7.671 -7.105 1.00 85.56 83 ALA A O 1
ATOM 663 N N . PRO A 1 84 ? 7.990 -7.411 -5.201 1.00 87.44 84 PRO A N 1
ATOM 664 C CA . PRO A 1 84 ? 7.111 -8.266 -4.416 1.00 87.44 84 PRO A CA 1
ATOM 665 C C . PRO A 1 84 ? 5.688 -7.693 -4.366 1.00 87.44 84 PRO A C 1
ATOM 667 O O . PRO A 1 84 ? 5.499 -6.478 -4.286 1.00 87.44 84 PRO A O 1
ATOM 670 N N . GLY A 1 85 ? 4.678 -8.561 -4.406 1.00 91.31 85 GLY A N 1
ATOM 671 C CA . GLY A 1 85 ? 3.300 -8.123 -4.248 1.00 91.31 85 GLY A CA 1
ATOM 672 C C . GLY A 1 85 ? 3.004 -7.693 -2.814 1.00 91.31 85 GLY A C 1
ATOM 673 O O . GLY A 1 85 ? 3.494 -8.277 -1.843 1.00 91.31 85 GLY A O 1
ATOM 674 N N . GLY A 1 86 ? 2.167 -6.670 -2.668 1.00 94.38 86 GLY A N 1
ATOM 675 C CA . GLY A 1 86 ? 1.702 -6.218 -1.368 1.00 94.38 86 GLY A CA 1
ATOM 676 C C . GLY A 1 86 ? 1.349 -4.742 -1.303 1.00 94.38 86 GLY A C 1
ATOM 677 O O . GLY A 1 86 ? 1.182 -4.045 -2.305 1.00 94.38 86 GLY A O 1
ATOM 678 N N . TRP A 1 87 ? 1.206 -4.274 -0.068 1.00 95.25 87 TRP A N 1
ATOM 679 C CA . TRP A 1 87 ? 0.949 -2.876 0.238 1.00 95.25 87 TRP A CA 1
ATOM 680 C C . TRP A 1 87 ? 2.239 -2.174 0.609 1.00 95.25 87 TRP A C 1
ATOM 682 O O . TRP A 1 87 ? 3.045 -2.710 1.366 1.00 95.25 87 TRP A O 1
ATOM 692 N N . TYR A 1 88 ? 2.390 -0.949 0.122 1.00 92.94 88 TYR A N 1
ATOM 693 C CA . TYR A 1 88 ? 3.570 -0.141 0.371 1.00 92.94 88 TYR A CA 1
ATOM 694 C C . TYR A 1 88 ? 3.176 1.264 0.807 1.00 92.94 88 TYR A C 1
ATOM 696 O O . TYR A 1 88 ? 2.514 1.991 0.064 1.00 92.94 88 TYR A O 1
ATOM 704 N N . GLU A 1 89 ? 3.574 1.637 2.020 1.00 92.31 89 GLU A N 1
ATOM 705 C CA . GLU A 1 89 ? 3.452 2.995 2.536 1.00 92.31 89 GLU A CA 1
ATOM 706 C C . GLU A 1 89 ? 4.443 3.905 1.817 1.00 92.31 89 GLU A C 1
ATOM 708 O O . GLU A 1 89 ? 5.617 3.566 1.652 1.00 92.31 89 GLU A O 1
ATOM 713 N N . TRP A 1 90 ? 3.970 5.078 1.405 1.00 82.50 90 TRP A N 1
ATOM 714 C CA . TRP A 1 90 ? 4.850 6.097 0.862 1.00 82.50 90 TRP A CA 1
ATOM 715 C C . TRP A 1 90 ? 5.349 7.012 1.975 1.00 82.50 90 TRP A C 1
ATOM 717 O O . TRP A 1 90 ? 4.561 7.689 2.638 1.00 82.50 90 TRP A O 1
ATOM 727 N N . THR A 1 91 ? 6.668 7.059 2.150 1.00 78.94 91 THR A N 1
ATOM 728 C CA . THR A 1 91 ? 7.307 7.899 3.165 1.00 78.94 91 THR A CA 1
ATOM 729 C C . THR A 1 91 ? 8.046 9.057 2.499 1.00 78.94 91 THR A C 1
ATOM 731 O O . THR A 1 91 ? 8.904 8.858 1.642 1.00 78.94 91 THR A O 1
ATOM 734 N N . TYR A 1 92 ? 7.706 10.290 2.884 1.00 71.25 92 TYR A N 1
ATOM 735 C CA . TYR A 1 92 ? 8.371 11.493 2.369 1.00 71.25 92 TYR A CA 1
ATOM 736 C C . TYR A 1 92 ? 9.822 11.606 2.844 1.00 71.25 92 TYR A C 1
ATOM 738 O O . TYR A 1 92 ? 10.670 12.072 2.097 1.00 71.25 92 TYR A O 1
ATOM 746 N N . GLU A 1 93 ? 10.105 11.199 4.085 1.00 70.25 93 GLU A N 1
ATOM 747 C CA . GLU A 1 93 ? 11.409 11.421 4.730 1.00 70.25 93 GLU A CA 1
ATOM 748 C C . GLU A 1 93 ? 12.562 10.691 4.036 1.00 70.25 93 GLU A C 1
ATOM 750 O O . GLU A 1 93 ? 13.707 11.129 4.111 1.00 70.25 93 GLU A O 1
ATOM 755 N N . HIS A 1 94 ? 12.250 9.609 3.330 1.00 65.75 94 HIS A N 1
ATOM 756 C CA . HIS A 1 94 ? 13.226 8.769 2.649 1.00 65.75 94 HIS A CA 1
ATOM 757 C C . HIS A 1 94 ? 12.890 8.560 1.169 1.00 65.75 94 HIS A C 1
ATOM 759 O O . HIS A 1 94 ? 13.531 7.747 0.516 1.00 65.75 94 HIS A O 1
ATOM 765 N N . GLU A 1 95 ? 11.860 9.251 0.661 1.00 69.88 95 GLU A N 1
ATOM 766 C CA . GLU A 1 95 ? 11.302 9.074 -0.690 1.00 69.88 95 GLU A CA 1
ATOM 767 C C . GLU A 1 95 ? 11.131 7.598 -1.099 1.00 69.88 95 GLU A C 1
ATOM 769 O O . GLU A 1 95 ? 11.244 7.241 -2.269 1.00 69.88 95 GLU A O 1
ATOM 774 N N . GLN A 1 96 ? 10.832 6.731 -0.127 1.00 74.75 96 GLN A N 1
ATOM 775 C CA . GLN A 1 96 ? 10.842 5.280 -0.303 1.00 74.75 96 GLN A CA 1
ATOM 776 C C . GLN A 1 96 ? 9.476 4.658 -0.022 1.00 74.75 96 GLN A C 1
ATOM 778 O O . GLN A 1 96 ? 8.656 5.188 0.744 1.00 74.75 96 GLN A O 1
ATOM 783 N N . TYR A 1 97 ? 9.280 3.490 -0.627 1.00 81.56 97 TYR A N 1
ATOM 784 C CA . TYR A 1 97 ? 8.138 2.615 -0.417 1.00 81.56 97 TYR A CA 1
ATOM 785 C C . TYR A 1 97 ? 8.481 1.549 0.625 1.00 81.56 97 TYR A C 1
ATOM 787 O O . TYR A 1 97 ? 9.334 0.690 0.401 1.00 81.56 97 TYR A O 1
ATOM 795 N N . MET A 1 98 ? 7.816 1.612 1.778 1.00 86.75 98 MET A N 1
ATOM 796 C CA . MET A 1 98 ? 8.018 0.667 2.879 1.00 86.75 98 MET A CA 1
ATOM 797 C C . MET A 1 98 ? 6.897 -0.372 2.895 1.00 86.75 98 MET A C 1
ATOM 799 O O . MET A 1 98 ? 5.735 0.021 2.782 1.00 86.75 98 MET A O 1
ATOM 803 N N . PRO A 1 99 ? 7.183 -1.677 3.065 1.00 89.88 99 PRO A N 1
ATOM 804 C CA . PRO A 1 99 ? 6.141 -2.691 3.114 1.00 89.88 99 PRO A CA 1
ATOM 805 C C . PRO A 1 99 ? 5.201 -2.420 4.279 1.00 89.88 99 PRO A C 1
ATOM 807 O O . PRO A 1 99 ? 5.634 -2.220 5.415 1.00 89.88 99 PRO A O 1
ATOM 810 N N . LEU A 1 100 ? 3.907 -2.464 4.000 1.00 92.12 100 LEU A N 1
ATOM 811 C CA . LEU A 1 100 ? 2.859 -2.261 4.977 1.00 92.12 100 LEU A CA 1
ATOM 812 C C . LEU A 1 100 ? 2.084 -3.564 5.164 1.00 92.12 100 LEU A C 1
ATOM 814 O O . LEU A 1 100 ? 1.506 -4.118 4.232 1.00 92.12 100 LEU A O 1
ATOM 818 N N . SER A 1 101 ? 2.062 -4.056 6.398 1.00 92.81 101 SER A N 1
ATOM 819 C CA . SER A 1 101 ? 1.341 -5.278 6.761 1.00 92.81 101 SER A CA 1
ATOM 820 C C . SER A 1 101 ? -0.031 -4.971 7.359 1.00 92.81 101 SER A C 1
ATOM 822 O O . SER A 1 101 ? -0.272 -3.882 7.879 1.00 92.81 101 SER A O 1
ATOM 824 N N . ASN A 1 102 ? -0.925 -5.965 7.337 1.00 95.69 102 ASN A N 1
ATOM 825 C CA . ASN A 1 102 ? -2.244 -5.917 7.984 1.00 95.69 102 ASN A CA 1
ATOM 826 C C . ASN A 1 102 ? -3.136 -4.751 7.524 1.00 95.69 102 ASN A C 1
ATOM 828 O O . ASN A 1 102 ? -3.872 -4.168 8.329 1.00 95.69 102 ASN A O 1
ATOM 832 N N . VAL A 1 103 ? -3.080 -4.401 6.238 1.00 97.56 103 VAL A N 1
ATOM 833 C CA . VAL A 1 103 ? -4.037 -3.469 5.632 1.00 97.56 103 VAL A CA 1
ATOM 834 C C . VAL A 1 103 ? -5.412 -4.133 5.589 1.00 97.56 103 VAL A C 1
ATOM 836 O O . VAL A 1 103 ? -5.534 -5.282 5.178 1.00 97.56 103 VAL A O 1
ATOM 839 N N . VAL A 1 104 ? -6.449 -3.427 6.043 1.00 97.75 104 VAL A N 1
ATOM 840 C CA . VAL A 1 104 ? -7.819 -3.968 6.158 1.00 97.75 104 VAL A CA 1
ATOM 841 C C . VAL A 1 104 ? -8.834 -3.237 5.285 1.00 97.75 104 VAL A C 1
ATOM 843 O O . VAL A 1 104 ? -9.866 -3.810 4.926 1.00 97.75 104 VAL A O 1
ATOM 846 N N . ALA A 1 105 ? -8.560 -1.979 4.942 1.00 97.69 105 ALA A N 1
ATOM 847 C CA . ALA A 1 105 ? -9.416 -1.177 4.082 1.00 97.69 105 ALA A CA 1
ATOM 848 C C . ALA A 1 105 ? -8.619 -0.070 3.391 1.00 97.69 105 ALA A C 1
ATOM 850 O O . ALA A 1 105 ? -7.583 0.364 3.898 1.00 97.69 105 ALA A O 1
ATOM 851 N N . TRP A 1 106 ? -9.141 0.420 2.274 1.00 97.12 106 TRP A N 1
ATOM 852 C CA . TRP A 1 106 ? -8.595 1.551 1.537 1.00 97.12 106 TRP A CA 1
ATOM 853 C C . TRP A 1 106 ? -9.708 2.473 1.044 1.00 97.12 106 TRP A C 1
ATOM 855 O O . TRP A 1 106 ? -10.878 2.100 1.021 1.00 97.12 106 TRP A O 1
ATOM 865 N N . MET A 1 107 ? -9.355 3.694 0.669 1.00 95.69 107 MET A N 1
ATOM 866 C CA . MET A 1 107 ? -10.245 4.611 -0.029 1.00 95.69 107 MET A CA 1
ATOM 867 C C . MET A 1 107 ? -9.424 5.546 -0.930 1.00 95.69 107 MET A C 1
ATOM 869 O O . MET A 1 107 ? -8.283 5.866 -0.579 1.00 95.69 107 MET A O 1
ATOM 873 N N . PRO A 1 108 ? -9.963 6.014 -2.070 1.00 94.06 108 PRO A N 1
ATOM 874 C CA . PRO A 1 108 ? -9.292 7.015 -2.898 1.00 94.06 108 PRO A CA 1
ATOM 875 C C . PRO A 1 108 ? -8.840 8.235 -2.087 1.00 94.06 108 PRO A C 1
ATOM 877 O O . PRO A 1 108 ? -9.507 8.641 -1.134 1.00 94.06 108 PRO A O 1
ATOM 880 N N . LEU A 1 109 ? -7.720 8.857 -2.457 1.00 91.00 109 LEU A N 1
ATOM 881 C CA . LEU A 1 109 ? -7.359 10.128 -1.830 1.00 91.00 109 LEU A CA 1
ATOM 882 C C . LEU A 1 109 ? -8.458 11.169 -2.109 1.00 91.00 109 LEU A C 1
ATOM 884 O O . LEU A 1 109 ? -8.934 11.257 -3.246 1.00 91.00 109 LEU A O 1
ATOM 888 N N . PRO A 1 110 ? -8.886 11.951 -1.101 1.00 85.56 110 PRO A N 1
ATOM 889 C CA . PRO A 1 110 ? -9.834 13.029 -1.327 1.00 85.56 110 PRO A CA 1
ATOM 890 C C . PRO A 1 110 ? -9.284 14.007 -2.372 1.00 85.56 110 PRO A C 1
ATOM 892 O O . PRO A 1 110 ? -8.081 14.286 -2.361 1.00 85.56 110 PRO A O 1
ATOM 895 N N . PRO A 1 111 ? -10.135 14.561 -3.251 1.00 81.50 111 PRO A N 1
ATOM 896 C CA . PRO A 1 111 ? -9.695 15.581 -4.185 1.00 81.50 111 PRO A CA 1
ATOM 897 C C . PRO A 1 111 ? -9.148 16.773 -3.399 1.00 81.50 111 PRO A C 1
ATOM 899 O O . PRO A 1 111 ? -9.834 17.352 -2.553 1.00 81.50 111 PRO A O 1
ATOM 902 N N . ILE A 1 112 ? -7.901 17.137 -3.678 1.00 76.44 112 ILE A N 1
ATOM 903 C CA . ILE A 1 112 ? -7.329 18.381 -3.181 1.00 76.44 112 ILE A CA 1
ATOM 904 C C . ILE A 1 112 ? -7.927 19.473 -4.073 1.00 76.44 112 ILE A C 1
ATOM 906 O O . ILE A 1 112 ? -7.604 19.553 -5.256 1.00 76.44 112 ILE A O 1
ATOM 910 N N . GLY A 1 113 ? -8.872 20.257 -3.544 1.00 67.56 113 GLY A N 1
ATOM 911 C CA . GLY A 1 113 ? -9.353 21.451 -4.246 1.00 67.56 113 GLY A CA 1
ATOM 912 C C . GLY A 1 113 ? -8.178 22.380 -4.566 1.00 67.56 113 GLY A C 1
ATOM 913 O O . GLY A 1 113 ? -7.175 22.323 -3.861 1.00 67.56 113 GLY A O 1
ATOM 914 N N . ASN A 1 114 ? -8.283 23.200 -5.619 1.00 54.62 114 ASN A N 1
ATOM 915 C CA . ASN A 1 114 ? -7.203 24.094 -6.066 1.00 54.62 114 ASN A CA 1
ATOM 916 C C . ASN A 1 114 ? -6.558 24.823 -4.870 1.00 54.62 114 ASN A C 1
ATOM 918 O O . ASN A 1 114 ? -7.216 25.655 -4.240 1.00 54.62 114 ASN A O 1
ATOM 922 N N . VAL A 1 115 ? -5.309 24.466 -4.556 1.00 48.25 115 VAL A N 1
ATOM 923 C CA . VAL A 1 115 ? -4.479 25.095 -3.515 1.00 48.25 115 VAL A CA 1
ATOM 924 C C . VAL A 1 115 ? -3.730 26.270 -4.116 1.00 48.25 115 VAL A C 1
ATOM 926 O O . VAL A 1 115 ? -3.221 26.108 -5.249 1.00 48.25 115 VAL A O 1
#

Sequence (115 aa):
MTDKSKESPDASHPRETPCYTQWISVAESTPETLVKVLVIFVNETGRKWTSIAMHVPDNEVPADYFMSEEWFEMIGDGPCEYAPGGWYEWTYEHEQYMPLSNVVAWMPLPPIGNV

pLDDT: mean 78.5, std 18.41, range [38.62, 97.75]

Secondary structure (DSSP, 8-state):
------------S----------EETTT--PPTT--EEEEEE-TTS-EEEEEEEEE-TTTSBHHHH--HHHHHHS-SS--SBPPSEEEEEETTTTEEEEE--EEEEEEPPP----

Foldseek 3Di:
DDDDDDDDDDPPDPPPDFPPWDKDWVVRHFDPAPAWWWWWFQDPVRDIDIAIKHWHAPPPAQCVVADDPVRCVVVPDPRDRHDHGAIWGQDPVVRHTHGGPGTTIITHDRDDPDD